Protein AF-A0A8S3CI69-F1 (afdb_monomer_lite)

Sequence (58 aa):
MMSNTKNIATFGGGCFWCLEAVFQRLKGVEKVVSGYAGGHKQEPSYQEVCTGSTNHAE

Radius of gyration: 14.18 Å; chains: 1; bounding box: 27×20×47 Å

Secondary structure (DSSP, 8-state):
-------------S-HHHHHHHHTTSTT--------BSSSSSS--HHHHHTSTT--B-

Foldseek 3Di:
DDDPDDDDDDDFDPDVVVVLVVLVPDPPRPDDDDDWDDFDDPPDDPVRVVVVPRVTTD

Organism: NCBI:txid392030

Structure (mmCIF, N/CA/C/O backbone):
data_AF-A0A8S3CI69-F1
#
_entry.id   AF-A0A8S3CI69-F1
#
loop_
_atom_site.group_PDB
_atom_site.id
_atom_site.type_symbol
_atom_site.label_atom_id
_atom_site.label_alt_id
_atom_site.label_comp_id
_atom_site.label_asym_id
_atom_site.label_entity_id
_atom_site.label_seq_id
_atom_site.pdbx_PDB_ins_code
_atom_site.Cartn_x
_atom_site.Cartn_y
_atom_site.Cartn_z
_atom_site.occupancy
_atom_site.B_iso_or_equiv
_atom_site.auth_seq_id
_atom_site.auth_comp_id
_atom_site.auth_asym_id
_atom_site.auth_atom_id
_atom_site.pdbx_PDB_model_num
ATOM 1 N N . MET A 1 1 ? -3.339 12.131 32.814 1.00 46.44 1 MET A N 1
ATOM 2 C CA . MET A 1 1 ? -3.163 12.617 31.429 1.00 46.44 1 MET A CA 1
ATOM 3 C C . MET A 1 1 ? -2.942 11.392 30.556 1.00 46.44 1 MET A C 1
ATOM 5 O O . MET A 1 1 ? -1.988 10.674 30.815 1.00 46.44 1 MET A O 1
ATOM 9 N N . MET A 1 2 ? -3.846 11.075 29.624 1.00 55.44 2 MET A N 1
ATOM 10 C CA . MET A 1 2 ? -3.631 9.961 28.688 1.00 55.44 2 MET A CA 1
ATOM 11 C C . MET A 1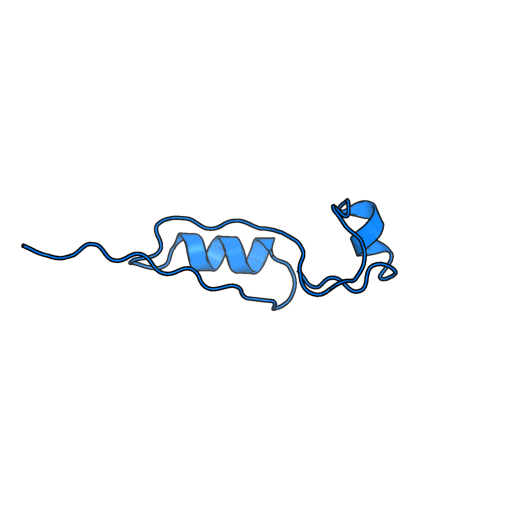 2 ? -2.695 10.457 27.578 1.00 55.44 2 MET A C 1
ATOM 13 O O . MET A 1 2 ? -3.028 11.424 26.896 1.00 55.44 2 MET A O 1
ATOM 17 N N . SER A 1 3 ? -1.521 9.844 27.423 1.00 59.75 3 SER A N 1
ATOM 18 C CA . SER A 1 3 ? -0.632 10.103 26.284 1.00 59.75 3 SER A CA 1
ATOM 19 C C . SER A 1 3 ? -1.280 9.536 25.024 1.00 59.75 3 SER A C 1
ATOM 21 O O . SER A 1 3 ? -1.496 8.329 24.941 1.00 59.75 3 SER A O 1
ATOM 23 N N . ASN A 1 4 ? -1.611 10.391 24.055 1.00 72.25 4 ASN A N 1
ATOM 24 C CA . ASN A 1 4 ? -2.228 9.972 22.797 1.00 72.25 4 ASN A CA 1
ATOM 25 C C . ASN A 1 4 ? -1.141 9.599 21.772 1.00 72.25 4 ASN A C 1
ATOM 27 O O . ASN A 1 4 ? -0.904 10.319 20.801 1.00 72.25 4 ASN A O 1
ATOM 31 N N . THR A 1 5 ? -0.411 8.515 22.041 1.00 87.31 5 THR A N 1
ATOM 32 C CA . THR A 1 5 ? 0.675 8.045 21.172 1.00 87.31 5 THR A CA 1
ATOM 33 C C . THR A 1 5 ? 0.088 7.331 19.956 1.00 87.31 5 THR A C 1
ATOM 35 O O . THR A 1 5 ? -0.497 6.258 20.088 1.00 87.31 5 THR A O 1
ATOM 38 N N . LYS A 1 6 ? 0.252 7.918 18.767 1.00 92.25 6 LYS A N 1
ATOM 39 C CA . LYS A 1 6 ? -0.156 7.318 17.490 1.00 92.25 6 LYS A CA 1
ATOM 40 C C . LYS A 1 6 ? 1.025 6.579 16.877 1.00 92.25 6 LYS A C 1
ATOM 42 O O . LYS A 1 6 ? 2.119 7.131 16.812 1.00 92.25 6 LYS A O 1
ATOM 47 N N . ASN A 1 7 ? 0.790 5.361 16.403 1.00 95.94 7 ASN A N 1
ATOM 48 C CA . ASN A 1 7 ? 1.785 4.559 15.696 1.00 95.94 7 ASN A CA 1
ATOM 49 C C . ASN A 1 7 ? 1.330 4.331 14.253 1.00 95.94 7 ASN A C 1
ATOM 51 O O . ASN A 1 7 ? 0.131 4.287 13.980 1.00 95.94 7 ASN A O 1
ATOM 55 N N . ILE A 1 8 ? 2.291 4.180 13.344 1.00 96.31 8 ILE A N 1
ATOM 56 C CA . ILE A 1 8 ? 2.040 3.875 11.934 1.00 96.31 8 ILE A CA 1
ATOM 57 C C . ILE A 1 8 ? 2.368 2.402 11.698 1.00 96.31 8 ILE A C 1
ATOM 59 O O . ILE A 1 8 ? 3.393 1.911 12.168 1.00 96.31 8 ILE A O 1
ATOM 63 N N . ALA A 1 9 ? 1.502 1.717 10.958 1.00 96.44 9 ALA A N 1
ATOM 64 C CA . ALA A 1 9 ? 1.732 0.370 10.459 1.00 96.44 9 ALA A CA 1
ATOM 65 C C . ALA A 1 9 ? 1.442 0.337 8.954 1.00 96.44 9 ALA A C 1
ATOM 67 O O . ALA A 1 9 ? 0.488 0.967 8.496 1.00 96.44 9 ALA A O 1
ATOM 68 N N . THR A 1 10 ? 2.260 -0.405 8.211 1.00 96.19 10 THR A N 1
ATOM 69 C CA . THR A 1 10 ? 2.121 -0.605 6.763 1.00 96.19 10 THR A CA 1
ATOM 70 C C . THR A 1 10 ? 1.805 -2.071 6.504 1.00 96.19 10 THR A C 1
ATOM 72 O O . THR A 1 10 ? 2.456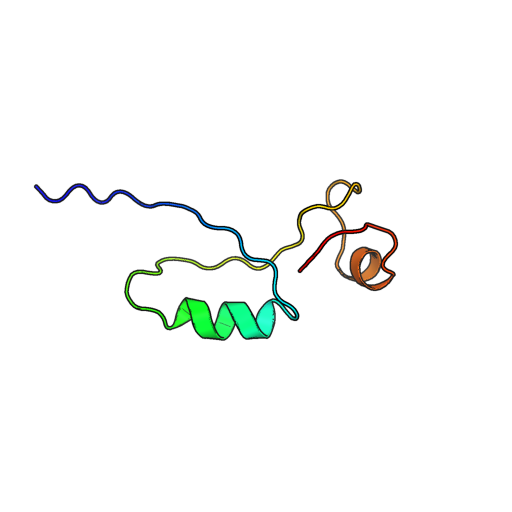 -2.950 7.068 1.00 96.19 10 THR A O 1
ATOM 75 N N . PHE A 1 11 ? 0.819 -2.331 5.652 1.00 96.12 11 PHE A N 1
ATOM 76 C CA . PHE A 1 11 ? 0.370 -3.672 5.287 1.00 96.12 11 PHE A CA 1
ATOM 77 C C . PHE A 1 11 ? 0.400 -3.803 3.767 1.00 96.12 11 PHE A C 1
ATOM 79 O O . PHE A 1 11 ? 0.035 -2.850 3.091 1.00 96.12 11 PHE A O 1
ATOM 86 N N . GLY A 1 12 ? 0.801 -4.971 3.263 1.00 95.31 12 GLY A N 1
ATOM 87 C CA . GLY A 1 12 ? 0.621 -5.360 1.864 1.00 95.31 12 GLY A CA 1
ATOM 88 C C . GLY A 1 12 ? -0.091 -6.707 1.813 1.00 95.31 12 GLY A C 1
ATOM 89 O O . GLY A 1 12 ? 0.294 -7.632 2.536 1.00 95.31 12 GLY A O 1
ATOM 90 N N . GLY A 1 13 ? -1.181 -6.806 1.051 1.00 93.00 13 GLY A N 1
ATOM 91 C CA . GLY A 1 13 ? -2.132 -7.913 1.234 1.00 93.00 13 GLY A CA 1
ATOM 92 C C . GLY A 1 13 ? -3.166 -8.129 0.132 1.00 93.00 13 GLY A C 1
ATOM 93 O O . GLY A 1 13 ? -4.214 -8.714 0.403 1.00 93.00 13 GLY A O 1
ATOM 94 N N . GLY A 1 14 ? -2.897 -7.671 -1.091 1.00 92.56 14 GLY A N 1
ATOM 95 C CA . GLY A 1 14 ? -3.840 -7.709 -2.212 1.00 92.56 14 GLY A CA 1
ATOM 96 C C . GLY A 1 14 ? -4.373 -6.314 -2.524 1.00 92.56 14 GLY 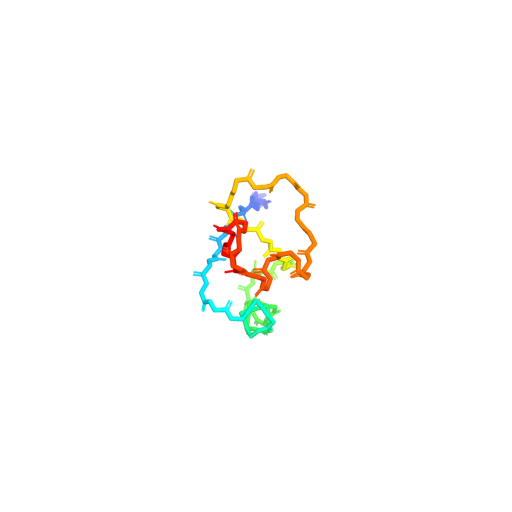A C 1
ATOM 97 O O . GLY A 1 14 ? -3.682 -5.339 -2.268 1.00 92.56 14 GLY A O 1
ATOM 98 N N . CYS A 1 15 ? -5.595 -6.213 -3.059 1.00 94.75 15 CYS A N 1
ATOM 99 C CA . CYS A 1 15 ? -6.148 -4.922 -3.471 1.00 94.75 15 CYS A CA 1
ATOM 100 C C . CYS A 1 15 ? -6.261 -3.947 -2.288 1.00 94.75 15 CYS A C 1
ATOM 102 O O . CYS A 1 15 ? -7.054 -4.190 -1.365 1.00 94.75 15 CYS A O 1
ATOM 104 N N . PHE A 1 16 ? -5.533 -2.826 -2.322 1.00 95.81 16 PHE A N 1
ATOM 105 C CA . PHE A 1 16 ? -5.534 -1.881 -1.197 1.00 95.81 16 PHE A CA 1
ATOM 106 C C . PHE A 1 16 ? -6.919 -1.273 -0.934 1.00 95.81 16 PHE A C 1
ATOM 108 O O . PHE A 1 16 ? -7.218 -0.950 0.211 1.00 95.81 16 PHE A O 1
ATOM 115 N N . TRP A 1 17 ? -7.815 -1.190 -1.931 1.00 95.06 17 TRP A N 1
ATOM 116 C CA . TRP A 1 17 ? -9.189 -0.710 -1.718 1.00 95.06 17 TRP A CA 1
ATOM 117 C C . TRP A 1 17 ? -9.981 -1.631 -0.787 1.00 95.06 17 TRP A C 1
ATOM 119 O O . TRP A 1 17 ? -10.775 -1.165 0.032 1.00 95.06 17 TRP A O 1
ATOM 129 N N . CYS A 1 18 ? -9.755 -2.945 -0.883 1.00 96.00 18 CYS A N 1
ATOM 130 C CA . CYS A 1 18 ? -10.392 -3.914 0.002 1.00 96.00 18 CYS A CA 1
ATOM 131 C C . CYS A 1 18 ? -9.861 -3.784 1.432 1.00 96.00 18 CYS A C 1
ATOM 133 O O . CYS A 1 18 ? -10.647 -3.797 2.380 1.00 96.00 18 CYS A O 1
ATOM 135 N N . LEU A 1 19 ? -8.544 -3.631 1.593 1.00 95.50 19 LEU A N 1
ATOM 136 C CA . LEU A 1 19 ? -7.922 -3.462 2.907 1.00 95.50 19 LEU A CA 1
ATOM 137 C C . LEU A 1 19 ? -8.338 -2.135 3.547 1.00 95.50 19 LEU A C 1
ATOM 139 O O . LEU A 1 19 ? -8.763 -2.115 4.703 1.00 95.50 19 LEU A O 1
ATOM 143 N N . GLU A 1 20 ? -8.266 -1.036 2.798 1.00 96.31 20 GLU A N 1
ATOM 144 C CA . GLU A 1 20 ? -8.612 0.302 3.267 1.00 96.31 20 GLU A CA 1
ATOM 145 C C . GLU A 1 20 ? -10.037 0.348 3.826 1.00 96.31 20 GLU A C 1
ATOM 147 O O . GLU A 1 20 ? -10.246 0.820 4.947 1.00 96.31 20 GLU A O 1
ATOM 152 N N . ALA A 1 21 ? -11.003 -0.226 3.103 1.00 95.94 21 ALA A N 1
ATOM 153 C CA . ALA A 1 21 ? -12.397 -0.280 3.535 1.00 95.94 21 ALA A CA 1
ATOM 154 C C . ALA A 1 21 ? -12.592 -1.027 4.868 1.00 95.94 21 ALA A C 1
ATOM 156 O O . ALA A 1 21 ? -13.487 -0.678 5.646 1.00 95.94 21 ALA A O 1
ATOM 157 N N . VAL A 1 22 ? -11.770 -2.045 5.146 1.00 96.50 22 VAL A N 1
ATOM 158 C CA . VAL A 1 22 ? -11.785 -2.777 6.420 1.00 96.50 22 VAL A CA 1
ATOM 159 C C . VAL A 1 22 ? -11.140 -1.940 7.526 1.00 96.50 22 VAL A C 1
ATOM 161 O O . VAL A 1 22 ? -11.760 -1.744 8.573 1.00 96.50 22 VAL A O 1
ATOM 164 N N . PHE A 1 23 ? -9.938 -1.397 7.299 1.00 96.56 23 PHE A N 1
ATOM 165 C CA . PHE A 1 23 ? -9.198 -0.631 8.311 1.00 96.56 23 PHE A CA 1
ATOM 166 C C . PHE A 1 23 ? -9.910 0.660 8.726 1.00 96.56 23 PHE A C 1
ATOM 168 O O . PHE A 1 23 ? -9.914 0.986 9.911 1.00 96.56 23 PHE A O 1
ATOM 175 N N . GLN A 1 24 ? -10.580 1.353 7.799 1.00 96.62 24 GLN A N 1
ATOM 176 C CA . GLN A 1 24 ? -11.350 2.568 8.100 1.00 96.62 24 GLN A CA 1
ATOM 177 C C . GLN A 1 24 ? -12.478 2.340 9.121 1.00 96.62 24 GLN A C 1
ATOM 179 O O . GLN A 1 24 ? -12.943 3.288 9.749 1.00 96.62 24 GLN A O 1
ATOM 184 N N . ARG A 1 25 ? -12.936 1.094 9.298 1.00 96.44 25 ARG A N 1
ATOM 185 C CA . ARG A 1 25 ? -14.012 0.735 10.237 1.00 96.44 25 ARG A CA 1
ATOM 186 C C . ARG A 1 25 ? -13.496 0.219 11.581 1.00 96.44 25 ARG A C 1
ATOM 188 O O . ARG A 1 25 ? -14.302 -0.034 12.480 1.00 96.44 25 ARG A O 1
ATOM 195 N N . LEU A 1 26 ? -12.185 0.032 11.739 1.00 96.81 26 LEU A N 1
ATOM 196 C CA . LEU A 1 26 ? -11.605 -0.491 12.973 1.00 96.81 26 LEU A CA 1
ATOM 197 C C . LEU A 1 26 ? -11.527 0.593 14.052 1.00 96.81 26 LEU A C 1
ATOM 199 O O . LEU A 1 26 ? -11.012 1.690 13.842 1.00 96.81 26 LEU A O 1
ATOM 203 N N . LYS A 1 27 ? -12.002 0.265 15.258 1.00 96.44 27 LYS A N 1
ATOM 204 C CA . LYS A 1 27 ? -11.906 1.161 16.417 1.00 96.44 27 LYS A CA 1
ATOM 205 C C . LYS A 1 27 ? -10.439 1.434 16.752 1.00 96.44 27 LYS A C 1
ATOM 207 O O . LYS A 1 27 ? -9.662 0.501 16.921 1.00 96.44 27 LYS A O 1
ATOM 212 N N . GLY A 1 28 ? -10.093 2.711 16.896 1.00 94.81 28 GLY A N 1
ATOM 213 C CA . GLY A 1 28 ? -8.728 3.156 17.188 1.00 94.81 28 GLY A CA 1
ATOM 214 C C . GLY A 1 28 ? -7.884 3.459 15.948 1.00 94.81 28 GLY A C 1
ATOM 215 O O . GLY A 1 28 ? -6.802 4.019 16.093 1.00 94.81 28 GLY A O 1
ATOM 216 N N . VAL A 1 29 ? -8.375 3.158 14.739 1.00 96.31 29 VAL A N 1
ATOM 217 C CA . VAL A 1 29 ? -7.756 3.641 13.500 1.00 96.31 29 VAL A CA 1
ATOM 218 C C . VAL A 1 29 ? -8.253 5.053 13.223 1.00 96.31 29 VAL A C 1
ATOM 220 O O . VAL A 1 29 ? -9.449 5.286 13.072 1.00 96.31 29 VAL A O 1
ATOM 223 N N . GLU A 1 30 ? -7.328 6.006 13.162 1.00 95.62 30 GLU A N 1
ATOM 224 C CA . GLU A 1 30 ? -7.668 7.408 12.901 1.00 95.62 30 GLU A CA 1
ATOM 225 C C . GLU A 1 30 ? -7.581 7.792 11.421 1.00 95.62 30 GLU A C 1
ATOM 227 O O . GLU A 1 30 ? -8.288 8.692 10.971 1.00 95.62 30 GLU A O 1
ATOM 232 N N . LYS A 1 31 ? -6.685 7.150 10.662 1.00 95.94 31 LYS A N 1
ATOM 233 C CA . LYS A 1 31 ? -6.440 7.449 9.249 1.00 95.94 31 LYS A CA 1
ATOM 234 C C . LYS A 1 31 ? -5.909 6.214 8.532 1.00 95.94 31 LYS A C 1
ATOM 236 O O . LYS A 1 31 ? -5.073 5.498 9.074 1.00 95.94 31 LYS A O 1
ATOM 241 N N . VAL A 1 32 ? -6.354 6.028 7.294 1.00 97.25 32 VAL A N 1
ATOM 242 C CA . VAL A 1 32 ? -5.832 5.027 6.360 1.00 97.25 32 VAL A CA 1
ATOM 243 C C . VAL A 1 32 ? -5.406 5.744 5.081 1.00 97.25 32 VAL A C 1
ATOM 245 O O . VAL A 1 32 ? -6.026 6.739 4.703 1.00 97.25 32 VAL A O 1
ATOM 248 N N . VAL A 1 33 ? -4.311 5.295 4.471 1.00 96.75 33 VAL A N 1
ATOM 249 C CA . VAL A 1 33 ? -3.793 5.819 3.203 1.00 96.75 33 VAL A CA 1
ATOM 250 C C . VAL A 1 33 ? -3.392 4.633 2.338 1.00 96.75 33 VAL A C 1
ATOM 252 O O . VAL A 1 33 ? -2.577 3.820 2.767 1.00 96.75 33 VAL A O 1
ATOM 255 N N . SER A 1 34 ? -3.954 4.562 1.136 1.00 96.94 34 SER A N 1
ATOM 256 C CA . SER A 1 34 ? -3.569 3.596 0.107 1.00 96.94 34 SER A CA 1
ATOM 257 C C . SER A 1 34 ? -2.331 4.070 -0.664 1.00 96.94 34 SER A C 1
ATOM 259 O O . SER A 1 34 ? -2.180 5.267 -0.923 1.00 96.94 34 SER A O 1
ATOM 261 N N . GLY A 1 35 ? -1.443 3.149 -1.042 1.00 95.94 35 GLY A N 1
ATOM 262 C CA . GLY A 1 35 ? -0.210 3.470 -1.761 1.00 95.94 35 GLY A CA 1
ATOM 263 C C . GLY A 1 35 ? 0.555 2.226 -2.205 1.00 95.94 35 GLY A C 1
ATOM 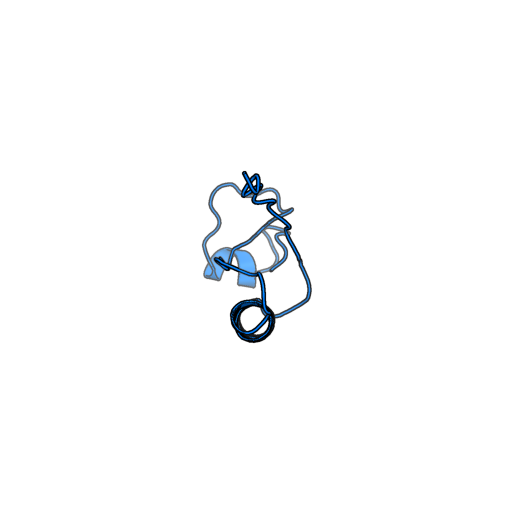264 O O . GLY A 1 35 ? 0.056 1.117 -2.082 1.00 95.94 35 GLY A O 1
ATOM 265 N N . TYR A 1 36 ? 1.769 2.435 -2.714 1.00 97.19 36 TYR A N 1
ATOM 266 C CA . TYR A 1 36 ? 2.646 1.378 -3.220 1.00 97.19 36 TYR A CA 1
ATOM 267 C C . TYR A 1 36 ? 3.963 1.376 -2.446 1.00 97.19 36 TYR A C 1
ATOM 269 O O . TYR A 1 36 ? 4.519 2.448 -2.182 1.00 97.19 36 TYR A O 1
ATOM 277 N N . ALA A 1 37 ? 4.472 0.199 -2.085 1.00 96.12 37 ALA A N 1
ATOM 278 C CA . ALA A 1 37 ? 5.702 0.076 -1.304 1.00 96.12 37 ALA A CA 1
ATOM 279 C C . ALA A 1 37 ? 6.547 -1.151 -1.685 1.00 96.12 37 ALA A C 1
ATOM 281 O O . ALA A 1 37 ? 6.063 -2.112 -2.273 1.00 96.12 37 ALA A O 1
ATOM 282 N N . GLY A 1 38 ? 7.829 -1.134 -1.305 1.00 95.94 38 GLY A N 1
ATOM 283 C CA . GLY A 1 38 ? 8.739 -2.282 -1.442 1.00 95.94 38 GLY A CA 1
ATOM 284 C C . GLY A 1 38 ? 9.371 -2.482 -2.827 1.00 95.94 38 GLY A C 1
ATOM 285 O O . GLY A 1 38 ? 10.238 -3.341 -2.970 1.00 95.94 38 GLY A O 1
ATOM 286 N N . GLY A 1 39 ? 8.989 -1.685 -3.826 1.00 96.69 39 GLY A N 1
ATOM 287 C CA . GLY A 1 39 ? 9.585 -1.689 -5.161 1.00 96.69 39 GLY A CA 1
ATOM 288 C C . GLY A 1 39 ? 10.786 -0.754 -5.308 1.00 96.69 39 GLY A C 1
ATOM 289 O O . GLY A 1 39 ? 11.182 -0.048 -4.382 1.00 96.69 39 GLY A O 1
ATOM 290 N N . HIS A 1 40 ? 11.377 -0.740 -6.504 1.00 97.19 40 HIS A N 1
ATOM 291 C CA . HIS A 1 40 ? 12.608 0.015 -6.792 1.00 97.19 40 HIS A CA 1
ATOM 292 C C . HIS A 1 40 ? 12.366 1.352 -7.501 1.00 97.19 40 HIS A C 1
ATOM 294 O O . HIS A 1 40 ? 13.247 2.210 -7.525 1.00 97.19 40 HIS A O 1
ATOM 300 N N . LYS A 1 41 ? 11.193 1.540 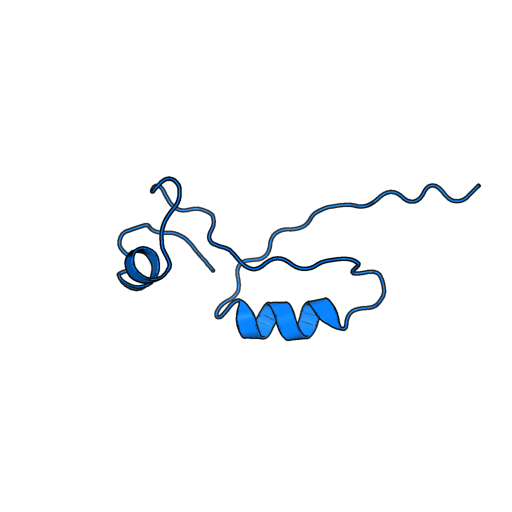-8.114 1.00 95.38 41 LYS A N 1
ATOM 301 C CA . LYS A 1 41 ? 10.869 2.779 -8.825 1.00 95.38 41 LYS A CA 1
ATOM 302 C C . LYS A 1 41 ? 10.427 3.861 -7.843 1.00 95.38 41 LYS A C 1
ATOM 304 O O . LYS A 1 41 ? 9.494 3.641 -7.075 1.00 95.38 41 LYS A O 1
ATOM 309 N N . GLN A 1 42 ? 11.065 5.026 -7.894 1.00 96.62 42 GLN A N 1
ATOM 310 C CA . GLN A 1 42 ? 10.640 6.208 -7.148 1.00 96.62 42 GLN A CA 1
ATOM 311 C C . GLN A 1 42 ? 9.347 6.782 -7.743 1.00 96.62 42 GLN A C 1
ATOM 313 O O . GLN A 1 42 ? 9.221 6.845 -8.964 1.00 96.62 42 GLN A O 1
ATOM 318 N N . GLU A 1 43 ? 8.412 7.176 -6.871 1.00 95.50 43 GLU A N 1
ATOM 319 C CA . GLU A 1 43 ? 7.133 7.820 -7.225 1.00 95.50 43 GLU A CA 1
ATOM 320 C C . GLU A 1 43 ? 6.378 7.117 -8.376 1.00 95.50 43 GLU A C 1
ATOM 322 O O . GLU A 1 43 ? 6.089 7.733 -9.403 1.00 95.50 43 GLU A O 1
ATOM 327 N N . PRO A 1 44 ? 6.070 5.811 -8.245 1.00 96.56 44 PRO A N 1
ATOM 328 C CA . PRO A 1 44 ? 5.404 5.067 -9.306 1.00 96.56 44 PRO A CA 1
ATOM 329 C C . PRO A 1 44 ? 3.945 5.523 -9.475 1.00 96.56 44 PRO A C 1
ATOM 331 O O . PRO A 1 44 ? 3.219 5.732 -8.501 1.00 96.56 44 PRO A O 1
ATOM 334 N N . SER A 1 45 ? 3.480 5.607 -10.719 1.00 96.81 45 SER A N 1
ATOM 335 C CA . SER A 1 45 ? 2.051 5.719 -11.027 1.00 96.81 45 SER A CA 1
ATOM 336 C C . SER A 1 45 ? 1.347 4.360 -10.937 1.00 96.81 45 SER A C 1
ATOM 338 O O . SER A 1 45 ? 1.973 3.307 -11.077 1.00 96.81 45 SER A O 1
ATOM 340 N N . TYR A 1 46 ? 0.019 4.371 -10.778 1.00 95.06 46 TYR A N 1
ATOM 341 C CA . TYR A 1 46 ? -0.795 3.147 -10.801 1.00 95.06 46 TYR A CA 1
ATOM 342 C C . TYR A 1 46 ? -0.558 2.326 -12.073 1.00 95.06 46 TYR A C 1
ATOM 344 O O . TYR A 1 46 ? -0.324 1.124 -11.994 1.00 95.06 46 TYR A O 1
ATOM 352 N N . GLN A 1 47 ? -0.537 2.976 -13.245 1.00 97.06 47 GLN A N 1
ATOM 353 C CA . GLN A 1 47 ? -0.321 2.273 -14.511 1.00 97.06 47 GLN A CA 1
ATOM 354 C C . GLN A 1 47 ? 1.033 1.560 -14.548 1.00 97.06 47 GLN A C 1
ATOM 356 O O . GLN A 1 47 ? 1.115 0.441 -15.045 1.00 97.06 47 GLN A O 1
ATOM 361 N N . GLU A 1 48 ? 2.084 2.178 -14.005 1.00 96.31 48 GLU A N 1
ATOM 362 C CA . GLU A 1 48 ? 3.408 1.561 -13.936 1.00 96.31 48 GLU A CA 1
ATOM 363 C C . GLU A 1 48 ? 3.422 0.362 -12.988 1.00 96.31 48 GLU A C 1
ATOM 365 O O . GLU A 1 48 ? 3.992 -0.672 -13.336 1.00 96.31 48 GLU A O 1
ATOM 370 N N . VAL A 1 49 ? 2.761 0.449 -11.831 1.00 96.25 49 VAL A N 1
ATOM 371 C CA . VAL A 1 49 ? 2.640 -0.685 -10.899 1.00 96.25 49 VAL A CA 1
ATOM 372 C C . VAL A 1 49 ? 1.867 -1.841 -11.529 1.00 96.25 49 VAL A C 1
ATOM 374 O O . VAL A 1 49 ? 2.325 -2.979 -11.448 1.00 96.25 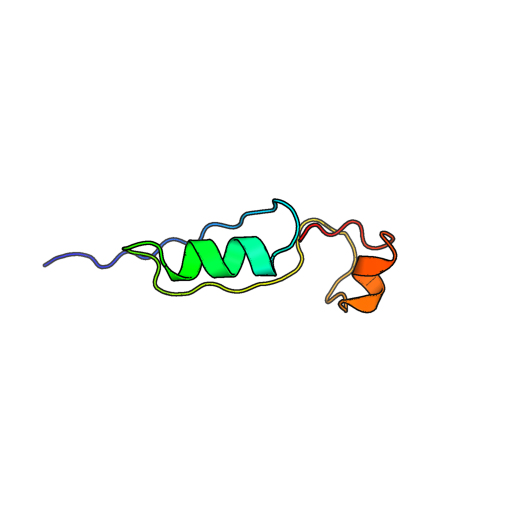49 VAL A O 1
ATOM 377 N N . CYS A 1 50 ? 0.776 -1.570 -12.252 1.00 94.31 50 CYS A N 1
ATOM 378 C CA . CYS A 1 50 ? -0.009 -2.602 -12.936 1.00 94.31 50 CYS A CA 1
ATOM 379 C C . CYS A 1 50 ? 0.783 -3.395 -13.985 1.00 94.31 50 CYS A C 1
ATOM 381 O O . CYS A 1 50 ? 0.391 -4.509 -14.325 1.00 94.31 50 CYS A O 1
ATOM 383 N N . THR A 1 51 ? 1.898 -2.862 -14.498 1.00 96.44 51 THR A N 1
ATOM 384 C CA . THR A 1 51 ? 2.779 -3.634 -15.393 1.00 96.44 51 THR A CA 1
ATOM 385 C C . THR A 1 51 ? 3.559 -4.736 -14.669 1.00 96.44 51 THR A C 1
ATOM 387 O O . THR A 1 51 ? 4.154 -5.588 -15.323 1.00 96.44 51 THR A O 1
ATOM 390 N N . GLY A 1 52 ? 3.635 -4.691 -13.334 1.00 94.75 52 GLY A N 1
ATOM 391 C CA . GLY A 1 52 ? 4.488 -5.549 -12.509 1.00 94.75 52 GLY A CA 1
ATOM 392 C C . GLY A 1 52 ? 5.976 -5.180 -12.541 1.00 94.75 52 GLY A C 1
ATOM 393 O O . GLY A 1 52 ? 6.757 -5.704 -11.752 1.00 94.75 52 GLY A O 1
ATOM 394 N N . SER A 1 53 ? 6.391 -4.251 -13.406 1.00 96.19 53 SER A N 1
ATOM 395 C CA . SER A 1 53 ? 7.809 -3.932 -13.609 1.00 96.19 53 SER A CA 1
ATOM 396 C C . SER A 1 53 ? 8.450 -3.170 -12.454 1.00 96.19 53 SER A C 1
ATOM 398 O O . SER A 1 53 ? 9.663 -3.222 -12.313 1.00 96.19 53 SER A O 1
ATOM 400 N N . THR A 1 54 ? 7.673 -2.483 -11.613 1.00 96.88 54 THR A N 1
ATOM 401 C CA . THR A 1 54 ? 8.206 -1.674 -10.503 1.00 96.88 54 THR A CA 1
ATOM 402 C C . THR A 1 54 ? 8.513 -2.492 -9.245 1.00 96.88 54 THR A C 1
ATOM 404 O O . THR A 1 54 ? 9.217 -2.006 -8.355 1.00 96.88 54 THR A O 1
ATOM 407 N N . ASN A 1 55 ? 8.001 -3.729 -9.181 1.00 96.06 55 ASN A N 1
ATOM 408 C CA . ASN A 1 55 ? 8.055 -4.633 -8.030 1.00 96.06 55 ASN A CA 1
ATOM 409 C C . ASN A 1 55 ? 7.502 -4.028 -6.723 1.00 96.06 55 ASN A C 1
ATOM 411 O O . ASN A 1 55 ? 7.913 -4.429 -5.636 1.00 96.06 55 ASN A O 1
ATOM 415 N N . HIS A 1 56 ? 6.609 -3.038 -6.818 1.00 97.38 56 HIS A N 1
ATOM 416 C CA . HIS A 1 56 ? 5.870 -2.552 -5.654 1.00 97.38 56 HIS A CA 1
ATOM 417 C C . HIS A 1 56 ? 4.715 -3.492 -5.318 1.00 97.38 56 HIS A C 1
ATOM 419 O O . HIS A 1 56 ? 4.050 -4.013 -6.212 1.00 97.38 56 HIS A O 1
ATOM 425 N N . ALA A 1 57 ? 4.464 -3.659 -4.026 1.00 96.62 57 ALA A N 1
ATOM 426 C CA . ALA A 1 57 ? 3.234 -4.227 -3.509 1.00 96.62 57 ALA A CA 1
ATOM 427 C C . ALA A 1 57 ? 2.204 -3.115 -3.274 1.00 96.62 57 ALA A C 1
ATOM 429 O O . ALA A 1 57 ? 2.567 -1.996 -2.894 1.00 96.62 57 ALA A O 1
ATOM 430 N N . GLU A 1 58 ? 0.939 -3.465 -3.499 1.00 93.31 58 GLU A N 1
ATOM 431 C CA . GLU A 1 58 ? -0.210 -2.793 -2.884 1.00 93.31 58 GLU A CA 1
ATOM 432 C C . GLU A 1 58 ? -0.313 -3.136 -1.393 1.00 93.31 58 GLU A C 1
ATOM 434 O O . GLU A 1 58 ? -0.088 -4.321 -1.030 1.00 93.31 58 GLU A O 1
#

pLDDT: mean 93.18, std 9.88, range [46.44, 97.38]

InterPro domains:
  IPR002569 Peptide methionine sulphoxide reductase MsrA domain [PF01625] (9-58)
  IPR036509 Peptide methionine sulphoxide reductase MsrA superfamily [G3DSA:3.30.1060.10] (1-58)
  IPR036509 Peptide methionine sulphoxide reductase MsrA superfamily [SSF55068] (3-58)